Protein AF-A0A357V9U8-F1 (afdb_monomer_lite)

pLDDT: mean 81.83, std 13.44, range [28.14, 92.75]

Structure (mmCIF, N/CA/C/O backbone):
data_AF-A0A357V9U8-F1
#
_entry.id   AF-A0A357V9U8-F1
#
loop_
_atom_site.group_PDB
_atom_site.id
_atom_site.type_symbol
_atom_site.label_atom_id
_atom_site.label_alt_id
_atom_site.label_comp_id
_atom_site.label_asym_id
_atom_site.label_entity_id
_atom_site.label_seq_id
_atom_site.pdbx_PDB_ins_code
_atom_site.Cartn_x
_atom_site.Cartn_y
_atom_site.Cartn_z
_atom_site.occupancy
_atom_site.B_iso_or_equiv
_atom_site.auth_seq_id
_atom_site.auth_comp_id
_atom_site.auth_asym_id
_atom_site.auth_atom_id
_atom_site.pdbx_PDB_model_num
ATOM 1 N N . MET A 1 1 ? -1.677 21.659 -34.796 1.00 35.16 1 MET A N 1
ATOM 2 C CA . MET A 1 1 ? -0.557 22.022 -33.900 1.00 35.16 1 MET A CA 1
ATOM 3 C C . MET A 1 1 ? -0.776 21.273 -32.596 1.00 35.16 1 MET A C 1
ATOM 5 O O . MET A 1 1 ? -1.649 21.669 -31.839 1.00 35.16 1 MET A O 1
ATOM 9 N N . ASN A 1 2 ? -0.099 20.138 -32.393 1.00 28.14 2 ASN A N 1
ATOM 10 C CA . ASN A 1 2 ? -0.317 19.288 -31.217 1.00 28.14 2 ASN A CA 1
ATOM 11 C C . ASN A 1 2 ? 0.623 19.691 -30.076 1.00 28.14 2 ASN A C 1
ATOM 13 O O . ASN A 1 2 ? 1.839 19.603 -30.212 1.00 28.14 2 ASN A O 1
ATOM 17 N N . THR A 1 3 ? -0.008 20.159 -28.999 1.00 32.22 3 THR A N 1
ATOM 18 C CA . THR A 1 3 ? 0.364 20.103 -27.576 1.00 32.22 3 THR A CA 1
ATOM 19 C C . THR A 1 3 ? 1.790 19.655 -27.243 1.00 32.22 3 THR A C 1
ATOM 21 O O . THR A 1 3 ? 2.098 18.463 -27.217 1.00 32.22 3 THR A O 1
ATOM 24 N N . THR A 1 4 ? 2.618 20.644 -26.905 1.00 37.53 4 THR A N 1
ATOM 25 C CA . THR A 1 4 ? 3.875 20.528 -26.162 1.00 37.53 4 THR A CA 1
ATOM 26 C C . THR A 1 4 ? 3.684 19.662 -24.919 1.00 37.53 4 THR A C 1
ATOM 28 O O . THR A 1 4 ? 2.881 19.982 -24.046 1.00 37.53 4 THR A O 1
ATOM 31 N N . THR A 1 5 ? 4.425 18.560 -24.860 1.00 43.50 5 THR A N 1
ATOM 32 C CA . THR A 1 5 ? 4.617 17.732 -23.671 1.00 43.50 5 THR A CA 1
ATOM 33 C C . THR A 1 5 ? 5.060 18.609 -22.504 1.00 43.50 5 THR A C 1
ATOM 35 O O . THR A 1 5 ? 6.121 19.226 -22.567 1.00 43.50 5 THR A O 1
ATOM 38 N N . ASP A 1 6 ? 4.250 18.641 -21.452 1.00 44.97 6 ASP A N 1
ATOM 39 C CA . ASP A 1 6 ? 4.530 19.271 -20.163 1.00 44.97 6 ASP A CA 1
ATOM 40 C C . ASP A 1 6 ? 5.688 18.504 -19.484 1.00 44.97 6 ASP A C 1
ATOM 42 O O . ASP A 1 6 ? 5.489 17.573 -18.701 1.00 44.97 6 ASP A O 1
ATOM 46 N N . GLN A 1 7 ? 6.929 18.776 -19.904 1.00 55.69 7 GLN A N 1
ATOM 47 C CA . GLN A 1 7 ? 8.127 18.223 -19.273 1.00 55.69 7 GLN A CA 1
ATOM 48 C C . GLN A 1 7 ? 8.350 18.982 -17.971 1.00 55.69 7 GLN A C 1
ATOM 50 O O . GLN A 1 7 ? 8.861 20.099 -17.964 1.00 55.69 7 GLN A O 1
ATOM 55 N N . LYS A 1 8 ? 7.950 18.360 -16.863 1.00 59.94 8 LYS A N 1
ATOM 56 C CA . LYS A 1 8 ? 8.321 18.795 -15.519 1.00 59.94 8 LYS A CA 1
ATOM 57 C C . LYS A 1 8 ? 9.853 18.846 -15.446 1.00 59.94 8 LYS A C 1
ATOM 59 O O . LYS A 1 8 ? 10.493 17.799 -15.458 1.00 59.94 8 LYS A O 1
ATOM 64 N N . ALA A 1 9 ? 10.419 20.050 -15.450 1.00 73.56 9 ALA A N 1
ATOM 65 C CA . ALA A 1 9 ? 11.848 20.255 -15.261 1.00 73.56 9 ALA A CA 1
ATOM 66 C C . ALA A 1 9 ? 12.177 19.927 -13.802 1.00 73.56 9 ALA A C 1
ATOM 68 O O . ALA A 1 9 ? 11.616 20.553 -12.901 1.00 73.56 9 ALA A O 1
ATOM 69 N N . PHE A 1 10 ? 13.020 18.923 -13.572 1.00 77.00 10 PHE A N 1
ATOM 70 C CA . PHE A 1 10 ? 13.471 18.570 -12.232 1.00 77.00 10 PHE A CA 1
ATOM 71 C C . PHE A 1 10 ? 14.719 19.380 -11.920 1.00 77.00 10 PHE A C 1
ATOM 73 O O . PHE A 1 10 ? 15.680 19.361 -12.691 1.00 77.00 10 PHE A O 1
ATOM 80 N N . THR A 1 11 ? 14.730 20.068 -10.781 1.00 84.94 11 THR A N 1
ATOM 81 C CA . THR A 1 11 ? 15.944 20.762 -10.337 1.00 84.94 11 THR A CA 1
ATOM 82 C C . THR A 1 11 ? 17.050 19.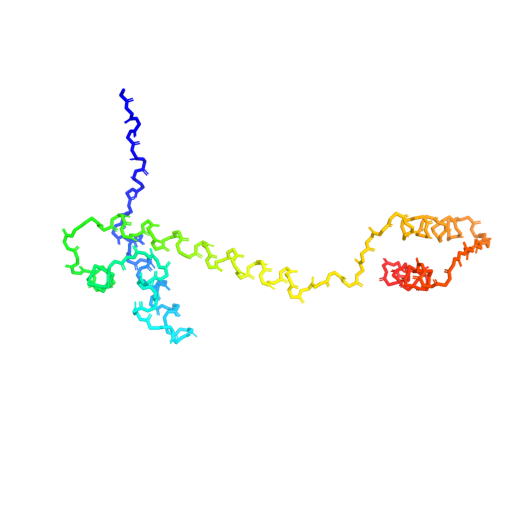753 -10.013 1.00 84.94 11 THR A C 1
ATOM 84 O O . THR A 1 11 ? 16.783 18.585 -9.715 1.00 84.94 11 THR A O 1
ATOM 87 N N . ASP A 1 12 ? 18.310 20.192 -10.034 1.00 82.44 12 ASP A N 1
ATOM 88 C CA . ASP A 1 12 ? 19.448 19.325 -9.692 1.00 82.44 12 ASP A CA 1
ATOM 89 C C . ASP A 1 12 ? 19.312 18.716 -8.284 1.00 82.44 12 ASP A C 1
ATOM 91 O O . ASP A 1 12 ? 19.685 17.561 -8.060 1.00 82.44 12 ASP A O 1
ATOM 95 N N . GLU A 1 13 ? 18.716 19.466 -7.352 1.00 85.81 13 GLU A N 1
ATOM 96 C CA . GLU A 1 13 ? 18.401 19.008 -5.997 1.00 85.81 13 GLU A CA 1
ATOM 97 C C . GLU A 1 13 ? 17.329 17.908 -6.007 1.00 85.81 13 GLU A C 1
ATOM 99 O O . GLU A 1 13 ? 17.533 16.844 -5.422 1.00 85.81 13 GLU A O 1
ATOM 104 N N . GLU A 1 14 ? 16.230 18.091 -6.746 1.00 86.12 14 GLU A N 1
ATOM 105 C CA . GLU A 1 14 ? 15.180 17.073 -6.883 1.00 86.12 14 GLU A CA 1
ATOM 106 C C . GLU A 1 14 ? 15.700 15.787 -7.539 1.00 86.12 14 GLU A C 1
ATOM 108 O O . GLU A 1 14 ? 15.305 14.679 -7.159 1.00 86.12 14 GLU A O 1
ATOM 113 N N . GLN A 1 15 ? 16.608 15.910 -8.510 1.00 86.00 15 GLN A N 1
ATOM 114 C CA . GLN A 1 15 ? 17.245 14.758 -9.141 1.00 86.00 15 GLN A CA 1
ATOM 115 C C . GLN A 1 15 ? 18.180 14.022 -8.175 1.00 86.00 15 GLN A C 1
ATOM 117 O O . GLN A 1 15 ? 18.180 12.787 -8.151 1.00 86.00 15 GLN A O 1
ATOM 122 N N . ALA A 1 16 ? 18.955 14.745 -7.361 1.00 87.81 16 ALA A N 1
ATOM 123 C CA . ALA A 1 16 ? 19.799 14.152 -6.326 1.00 87.81 16 ALA A CA 1
ATOM 124 C C . ALA A 1 16 ? 18.958 13.395 -5.283 1.00 87.81 16 ALA A C 1
ATOM 126 O O . ALA A 1 16 ? 19.251 12.237 -4.966 1.00 87.81 16 ALA A O 1
ATOM 127 N N . ASP A 1 17 ? 17.855 13.997 -4.845 1.00 90.25 17 ASP A N 1
ATOM 128 C CA . ASP A 1 17 ? 16.880 13.387 -3.944 1.00 90.25 17 ASP A CA 1
ATOM 129 C C . ASP A 1 17 ? 16.270 12.109 -4.525 1.00 90.25 17 ASP A C 1
ATOM 131 O O . ASP A 1 17 ? 16.113 11.093 -3.837 1.00 90.25 17 ASP A O 1
ATOM 135 N N . LEU A 1 18 ? 15.929 12.130 -5.815 1.00 90.62 18 LEU A N 1
ATOM 136 C CA . LEU A 1 18 ? 15.351 10.976 -6.491 1.00 90.62 18 LEU A CA 1
ATOM 137 C C . LEU A 1 18 ? 16.359 9.824 -6.596 1.00 90.62 18 LEU A C 1
ATOM 139 O O . LEU A 1 18 ? 16.002 8.670 -6.344 1.00 90.62 18 LEU A O 1
ATOM 143 N N . ARG A 1 19 ? 17.631 10.122 -6.887 1.00 91.44 19 ARG A N 1
ATOM 144 C CA . ARG A 1 19 ? 18.722 9.130 -6.873 1.00 91.44 19 ARG A CA 1
ATOM 145 C C . ARG A 1 19 ? 18.915 8.534 -5.479 1.00 91.44 19 ARG A C 1
ATOM 147 O O . ARG A 1 19 ? 19.059 7.316 -5.355 1.00 91.44 19 ARG A O 1
ATOM 154 N N . ALA A 1 20 ? 18.879 9.359 -4.432 1.00 91.31 20 ALA A N 1
ATOM 155 C CA . ALA A 1 20 ? 18.989 8.900 -3.048 1.00 91.31 20 ALA A CA 1
ATOM 156 C C . ALA A 1 20 ? 17.836 7.951 -2.673 1.00 91.31 20 ALA A C 1
ATOM 158 O O . ALA A 1 20 ? 18.080 6.854 -2.165 1.00 91.31 20 ALA A O 1
ATOM 159 N N . LYS A 1 21 ? 16.591 8.313 -3.012 1.00 90.19 21 LYS A N 1
ATOM 160 C CA . LYS A 1 21 ? 15.399 7.468 -2.803 1.00 90.19 21 LYS A CA 1
ATOM 161 C C . LYS A 1 21 ? 15.512 6.124 -3.524 1.00 90.19 21 LYS A C 1
ATOM 163 O O . LYS A 1 21 ? 15.228 5.084 -2.933 1.00 90.19 21 LYS A O 1
ATOM 168 N N . VAL A 1 22 ? 15.963 6.125 -4.779 1.00 90.81 22 VAL A N 1
ATOM 169 C CA . VAL A 1 22 ? 16.164 4.894 -5.560 1.00 90.81 22 VAL A CA 1
ATOM 170 C C . VAL A 1 22 ? 17.232 4.001 -4.927 1.00 90.81 22 VAL A C 1
ATOM 172 O O . VAL A 1 22 ? 16.999 2.805 -4.764 1.00 90.81 22 VAL A O 1
ATOM 175 N N . ASN A 1 23 ? 18.373 4.560 -4.516 1.00 90.50 23 ASN A N 1
ATOM 176 C CA . ASN A 1 23 ? 19.429 3.790 -3.850 1.00 90.50 23 ASN A CA 1
ATOM 177 C C . ASN A 1 23 ? 18.960 3.185 -2.518 1.00 90.50 23 ASN A C 1
ATOM 179 O O . ASN A 1 23 ? 19.268 2.025 -2.228 1.00 90.50 23 ASN A O 1
ATOM 183 N N . ALA A 1 24 ? 18.178 3.932 -1.735 1.00 89.38 24 ALA A N 1
ATOM 184 C CA . ALA A 1 24 ? 17.586 3.425 -0.502 1.00 89.38 24 ALA A CA 1
ATOM 185 C C . ALA A 1 24 ? 16.673 2.218 -0.768 1.00 89.38 24 ALA A C 1
ATOM 187 O O . ALA A 1 24 ? 16.770 1.219 -0.062 1.00 89.38 24 ALA A O 1
ATOM 188 N N . ILE A 1 25 ? 15.845 2.262 -1.818 1.00 87.88 25 ILE A N 1
ATOM 189 C CA . ILE A 1 25 ? 14.955 1.150 -2.194 1.00 87.88 25 ILE A CA 1
ATOM 190 C C . ILE A 1 25 ? 15.745 -0.068 -2.686 1.00 87.88 25 ILE A C 1
ATOM 192 O O . ILE A 1 25 ? 15.456 -1.188 -2.268 1.00 87.88 25 ILE A O 1
ATOM 196 N N . LEU A 1 26 ? 16.756 0.138 -3.537 1.00 88.38 26 LEU A N 1
ATOM 197 C CA . LEU A 1 26 ? 17.627 -0.945 -4.012 1.00 88.38 26 LEU A CA 1
ATOM 198 C C . LEU A 1 26 ? 18.293 -1.675 -2.835 1.00 88.38 26 LEU A C 1
ATOM 200 O O . LEU A 1 26 ? 18.364 -2.900 -2.831 1.00 88.38 26 LEU A O 1
ATOM 204 N N . THR A 1 27 ? 18.723 -0.922 -1.820 1.00 87.88 27 THR A N 1
ATOM 205 C CA . THR A 1 27 ? 19.366 -1.471 -0.619 1.00 87.88 27 THR A CA 1
ATOM 206 C C . THR A 1 27 ? 18.358 -2.154 0.305 1.00 87.88 27 THR A C 1
ATOM 208 O O . THR A 1 27 ? 18.603 -3.265 0.765 1.00 87.88 27 THR A O 1
ATOM 211 N N . ALA A 1 28 ? 17.215 -1.514 0.564 1.00 84.81 28 ALA A N 1
ATOM 212 C CA . ALA A 1 28 ? 16.205 -2.009 1.495 1.00 84.81 28 ALA A CA 1
ATOM 213 C C . ALA A 1 28 ? 15.515 -3.289 1.005 1.00 84.81 28 ALA A C 1
ATOM 215 O O . ALA A 1 28 ? 15.159 -4.142 1.813 1.00 84.81 28 ALA A O 1
ATOM 216 N N . GLU A 1 29 ? 15.315 -3.422 -0.307 1.00 82.38 29 GLU A N 1
ATOM 217 C CA . GLU A 1 29 ? 14.574 -4.540 -0.899 1.00 82.38 29 GLU A CA 1
ATOM 218 C C . GLU A 1 29 ? 15.479 -5.547 -1.630 1.00 82.38 29 GLU A C 1
ATOM 220 O O . GLU A 1 29 ? 14.979 -6.509 -2.208 1.00 82.38 29 GLU A O 1
ATOM 225 N N . GLY A 1 30 ? 16.804 -5.341 -1.625 1.00 82.81 30 GLY A N 1
ATOM 226 C CA . GLY A 1 30 ? 17.768 -6.218 -2.303 1.00 82.81 30 GLY A CA 1
ATOM 227 C C . GLY A 1 30 ? 17.574 -6.299 -3.823 1.00 82.81 30 GLY A C 1
ATOM 228 O O . GLY A 1 30 ? 18.023 -7.249 -4.462 1.00 82.81 30 GLY A O 1
ATOM 229 N N . MET A 1 31 ? 16.872 -5.326 -4.407 1.00 85.38 31 MET A N 1
ATOM 230 C CA . MET A 1 31 ? 16.524 -5.303 -5.823 1.00 85.38 31 MET A CA 1
ATOM 231 C C . MET A 1 31 ? 17.756 -4.968 -6.663 1.00 85.38 31 MET A C 1
ATOM 233 O O . MET A 1 31 ? 18.529 -4.068 -6.330 1.00 85.38 31 MET A O 1
ATOM 237 N N . THR A 1 32 ? 17.939 -5.663 -7.787 1.00 88.88 32 THR A N 1
ATOM 238 C CA . THR A 1 32 ? 19.064 -5.363 -8.673 1.00 88.88 32 THR A CA 1
ATOM 239 C C . THR A 1 32 ? 18.773 -4.136 -9.537 1.00 88.88 32 THR A C 1
ATOM 241 O O . THR A 1 32 ? 17.635 -3.859 -9.925 1.00 88.88 32 THR A O 1
ATOM 244 N N . ARG A 1 33 ? 19.828 -3.400 -9.905 1.00 87.75 33 ARG A N 1
ATOM 245 C CA . ARG A 1 33 ? 19.731 -2.262 -10.840 1.00 87.75 33 ARG A CA 1
ATOM 246 C C . ARG A 1 33 ? 19.147 -2.680 -12.194 1.00 87.75 33 ARG A C 1
ATOM 248 O O . ARG A 1 33 ? 18.485 -1.882 -12.851 1.00 87.75 33 ARG A O 1
ATOM 255 N N . THR A 1 34 ? 19.389 -3.926 -12.599 1.00 87.50 34 THR A N 1
ATOM 256 C CA . THR A 1 34 ? 18.873 -4.513 -13.839 1.00 87.50 34 THR A CA 1
ATOM 257 C C . THR A 1 34 ? 17.362 -4.690 -13.785 1.00 87.50 34 THR A C 1
ATOM 259 O O . THR A 1 34 ? 16.678 -4.376 -14.758 1.00 87.50 34 THR A O 1
ATOM 262 N N . ASP A 1 35 ? 16.838 -5.154 -12.653 1.00 85.69 35 ASP A N 1
ATOM 263 C CA . ASP A 1 35 ? 15.401 -5.360 -12.475 1.00 85.69 35 ASP A CA 1
ATOM 264 C C . ASP A 1 35 ? 14.661 -4.025 -12.431 1.00 85.69 35 ASP A C 1
ATOM 266 O O . ASP A 1 35 ? 13.667 -3.851 -13.132 1.00 85.69 35 ASP A O 1
ATOM 270 N N . LEU A 1 36 ? 15.206 -3.032 -11.722 1.00 89.25 36 LEU A N 1
ATOM 271 C CA . LEU A 1 36 ? 14.626 -1.690 -11.689 1.00 89.25 36 LEU A CA 1
ATOM 272 C C . LEU A 1 36 ? 14.611 -1.036 -13.080 1.00 89.25 36 LEU A C 1
ATOM 274 O O . LEU A 1 36 ? 13.598 -0.464 -13.483 1.00 89.25 36 LEU A O 1
ATOM 278 N N . ALA A 1 37 ? 15.697 -1.147 -13.851 1.00 89.12 37 ALA A N 1
ATOM 279 C CA . ALA A 1 37 ? 15.747 -0.626 -15.219 1.00 89.12 37 ALA A CA 1
ATOM 280 C C . ALA A 1 37 ? 14.653 -1.248 -16.112 1.00 89.12 37 ALA A C 1
ATOM 282 O O . ALA A 1 37 ? 13.971 -0.537 -16.853 1.00 89.12 37 ALA A O 1
ATOM 283 N N . LYS A 1 38 ? 14.425 -2.563 -15.984 1.00 87.56 38 LYS A N 1
ATOM 284 C CA . LYS A 1 38 ? 13.339 -3.264 -16.685 1.00 87.56 38 LYS A CA 1
ATOM 285 C C . LYS A 1 38 ? 11.961 -2.781 -16.234 1.00 87.56 38 LYS A C 1
ATOM 287 O O . LYS A 1 38 ? 11.130 -2.476 -17.084 1.00 87.56 38 LYS A O 1
ATOM 292 N N . GLU A 1 39 ? 11.721 -2.679 -14.928 1.00 86.00 39 GLU A N 1
ATOM 293 C CA . GLU A 1 39 ? 10.424 -2.251 -14.386 1.00 86.00 39 GLU A CA 1
ATOM 294 C C . GLU A 1 39 ? 10.082 -0.791 -14.710 1.00 86.00 39 GLU A C 1
ATOM 296 O O . GLU A 1 39 ? 8.917 -0.462 -14.920 1.00 86.00 39 GLU A O 1
ATOM 301 N N . SER A 1 40 ? 11.085 0.085 -14.756 1.00 85.69 40 SER A N 1
ATOM 302 C CA . SER A 1 40 ? 10.920 1.505 -15.091 1.00 85.69 40 SER A CA 1
ATOM 303 C C . SER A 1 40 ? 10.888 1.782 -16.601 1.00 85.69 40 SER A C 1
ATOM 305 O O . SER A 1 40 ? 10.606 2.907 -17.016 1.00 85.69 40 SER A O 1
ATOM 307 N N . GLY A 1 41 ? 11.170 0.782 -17.448 1.00 86.00 41 GLY A N 1
ATOM 308 C CA . GLY A 1 41 ? 11.212 0.953 -18.904 1.00 86.00 41 GLY A CA 1
ATOM 309 C C . GLY A 1 41 ? 12.345 1.878 -19.369 1.00 86.00 41 GLY A C 1
ATOM 310 O O . GLY A 1 41 ? 12.189 2.640 -20.335 1.00 86.00 41 GLY A O 1
ATOM 311 N N . ILE A 1 42 ? 13.472 1.860 -18.651 1.00 90.19 42 ILE A N 1
ATOM 312 C CA . ILE A 1 42 ? 14.670 2.658 -18.927 1.00 90.19 42 ILE A CA 1
ATOM 313 C C . ILE A 1 42 ? 15.783 1.703 -19.358 1.00 90.19 42 ILE A C 1
ATOM 315 O O . ILE A 1 42 ? 16.000 0.662 -18.743 1.00 90.19 42 ILE A O 1
ATOM 319 N N . ALA A 1 43 ? 16.511 2.045 -20.422 1.00 90.88 43 ALA A N 1
ATOM 320 C CA . ALA A 1 43 ? 17.658 1.247 -20.836 1.00 90.88 43 ALA A CA 1
ATOM 321 C C . ALA A 1 43 ? 18.700 1.193 -19.706 1.00 90.88 43 ALA A C 1
ATOM 323 O O . ALA A 1 43 ? 19.005 2.214 -19.089 1.00 90.88 43 ALA A O 1
ATOM 324 N N . TYR A 1 44 ? 19.271 0.014 -19.451 1.00 88.25 44 TYR A N 1
ATOM 325 C CA . TYR A 1 44 ? 20.149 -0.208 -18.297 1.00 88.25 44 TYR A CA 1
ATOM 326 C C . TYR A 1 44 ? 21.317 0.788 -18.224 1.00 88.25 44 TYR A C 1
ATOM 328 O O . TYR A 1 44 ? 21.533 1.387 -17.177 1.00 88.25 44 TYR A O 1
ATOM 336 N N . GLY A 1 45 ? 22.013 1.033 -19.341 1.00 86.88 45 GLY A N 1
ATOM 337 C CA . GLY A 1 45 ? 23.123 1.996 -19.387 1.00 86.88 45 GLY A CA 1
ATOM 338 C C . GLY A 1 45 ? 22.695 3.445 -19.122 1.00 86.88 45 GLY A C 1
ATOM 339 O O . GLY A 1 45 ? 23.427 4.208 -18.499 1.00 86.88 45 GLY A O 1
ATOM 340 N N . THR A 1 46 ? 21.481 3.815 -19.536 1.00 88.25 46 THR A N 1
ATOM 341 C CA . THR A 1 46 ? 20.891 5.127 -19.240 1.00 88.25 46 THR A CA 1
ATOM 342 C C . THR A 1 46 ? 20.555 5.251 -17.758 1.00 88.25 46 THR A C 1
ATOM 344 O O . THR A 1 46 ? 20.878 6.259 -17.136 1.00 88.25 46 THR A O 1
ATOM 347 N N . PHE A 1 47 ? 19.951 4.213 -17.175 1.00 90.00 47 PHE A N 1
ATOM 348 C CA . PHE A 1 47 ? 19.596 4.189 -15.761 1.00 90.00 47 PHE A CA 1
ATOM 349 C C . PHE A 1 47 ? 20.833 4.245 -14.856 1.00 90.00 47 PHE A C 1
ATOM 351 O O . PHE A 1 47 ? 20.860 5.027 -13.910 1.00 90.00 47 PHE A O 1
ATOM 358 N N . THR A 1 48 ? 21.878 3.464 -15.146 1.00 89.44 48 THR A N 1
ATOM 359 C CA . THR A 1 48 ? 23.103 3.456 -14.331 1.00 89.44 48 THR A CA 1
ATOM 360 C C . THR A 1 48 ? 23.897 4.753 -14.455 1.00 89.44 48 THR A C 1
ATOM 362 O O . THR A 1 48 ? 24.385 5.249 -13.440 1.00 89.44 48 THR A O 1
ATOM 365 N N . GLY A 1 49 ? 23.984 5.333 -15.657 1.00 88.50 49 GLY A N 1
ATOM 366 C CA . GLY A 1 49 ? 24.593 6.649 -15.861 1.00 88.50 49 GLY A CA 1
ATOM 367 C C . GLY A 1 49 ? 23.834 7.755 -15.127 1.00 88.50 49 GLY A C 1
ATOM 368 O O . GLY A 1 49 ? 24.446 8.612 -14.493 1.00 88.50 49 GLY A O 1
ATOM 369 N N . TRP A 1 50 ? 22.498 7.717 -15.155 1.00 91.50 50 TRP A N 1
ATOM 370 C CA . TRP A 1 50 ? 21.669 8.684 -14.434 1.00 91.50 50 TRP A CA 1
ATOM 371 C C . TRP A 1 50 ? 21.806 8.518 -12.922 1.00 91.50 50 TRP A C 1
ATOM 373 O O . TRP A 1 50 ? 21.980 9.505 -12.215 1.00 91.50 50 TRP A O 1
ATOM 383 N N . LEU A 1 51 ? 21.805 7.280 -12.420 1.00 88.88 51 LEU A N 1
ATOM 384 C CA . LEU A 1 51 ? 21.975 6.985 -10.997 1.00 88.88 51 LEU A CA 1
ATOM 385 C C . LEU A 1 51 ? 23.338 7.458 -10.468 1.00 88.88 51 LEU A C 1
ATOM 387 O O . LEU A 1 51 ? 23.427 7.917 -9.332 1.00 88.88 51 LEU A O 1
ATOM 391 N N . GLY A 1 52 ? 24.383 7.360 -11.296 1.00 86.12 52 GLY A N 1
ATOM 392 C CA . GLY A 1 52 ? 25.734 7.839 -10.994 1.00 86.12 52 GLY A CA 1
ATOM 393 C C . GLY A 1 52 ? 25.974 9.326 -11.274 1.00 86.12 52 GLY A C 1
ATOM 394 O O . GLY A 1 52 ? 27.072 9.806 -11.015 1.00 86.12 52 GLY A O 1
ATOM 395 N N . GLY A 1 53 ? 24.991 10.055 -11.813 1.00 85.94 53 GLY A N 1
ATOM 396 C CA . GLY A 1 53 ? 25.123 11.478 -12.146 1.00 85.94 53 GLY A CA 1
ATOM 397 C C . GLY A 1 53 ? 26.023 11.793 -13.346 1.00 85.94 53 GLY A C 1
ATOM 398 O O . GLY A 1 53 ? 26.353 12.952 -13.563 1.00 85.94 53 GLY A O 1
ATOM 399 N N . THR A 1 54 ? 26.409 10.792 -14.138 1.00 86.12 54 THR A N 1
ATOM 400 C CA . THR A 1 54 ? 27.299 10.942 -15.305 1.00 86.12 54 THR A CA 1
ATOM 401 C C . THR A 1 54 ? 26.548 10.969 -16.638 1.00 86.12 54 THR A C 1
ATOM 403 O O . THR A 1 54 ? 27.160 11.037 -17.704 1.00 86.12 54 THR A O 1
ATOM 406 N N . TYR A 1 55 ? 25.215 10.902 -16.610 1.00 86.56 55 TYR A N 1
ATOM 407 C CA . TYR A 1 55 ? 24.395 10.899 -17.816 1.00 86.56 55 TYR A CA 1
ATOM 408 C C . TYR A 1 55 ? 24.240 12.307 -18.405 1.00 86.56 55 TYR A C 1
ATOM 410 O O . TYR A 1 55 ? 23.559 13.164 -17.848 1.00 86.56 55 TYR A O 1
ATOM 418 N N . ALA A 1 56 ? 24.839 12.516 -19.578 1.00 82.00 56 ALA A N 1
ATOM 419 C CA . ALA A 1 56 ? 24.786 13.775 -20.326 1.00 82.00 56 ALA A CA 1
ATOM 420 C C . ALA A 1 56 ? 23.531 13.927 -21.215 1.00 82.00 56 ALA A C 1
ATOM 422 O O . ALA A 1 56 ? 23.445 14.858 -22.011 1.00 82.00 56 ALA A O 1
ATOM 423 N N . GLY A 1 57 ? 22.588 12.981 -21.143 1.00 86.31 57 GLY A N 1
ATOM 424 C CA . GLY A 1 57 ? 21.345 13.027 -21.912 1.00 86.31 57 GLY A CA 1
ATOM 425 C C . GLY A 1 57 ? 20.219 13.764 -21.184 1.00 86.31 57 GLY A C 1
ATOM 426 O O . GLY A 1 57 ? 20.445 14.578 -20.293 1.00 86.31 57 GLY A O 1
ATOM 427 N N . ASN A 1 58 ? 18.973 13.456 -21.551 1.00 85.94 58 ASN A N 1
ATOM 428 C CA . ASN A 1 58 ? 17.800 14.073 -20.935 1.00 85.94 58 ASN A CA 1
ATOM 429 C C . ASN A 1 58 ? 17.523 13.450 -19.551 1.00 85.94 58 ASN A C 1
ATOM 431 O O . ASN A 1 58 ? 16.871 12.409 -19.446 1.00 85.94 58 ASN A O 1
ATOM 435 N N . ASN A 1 59 ? 18.051 14.082 -18.500 1.00 87.62 59 ASN A N 1
ATOM 436 C CA . ASN A 1 59 ? 17.880 13.634 -17.119 1.00 87.62 59 ASN A CA 1
ATOM 437 C C . ASN A 1 59 ? 16.432 13.773 -16.616 1.00 87.62 59 ASN A C 1
ATOM 439 O O . ASN A 1 59 ? 15.989 12.918 -15.848 1.00 87.62 59 ASN A O 1
ATOM 443 N N . ASP A 1 60 ? 15.677 14.767 -17.094 1.00 85.94 60 ASP A N 1
ATOM 444 C CA . ASP A 1 60 ? 14.275 14.986 -16.710 1.00 85.94 60 ASP A CA 1
ATOM 445 C C . ASP A 1 60 ? 13.368 13.848 -17.182 1.00 85.94 60 ASP A C 1
ATOM 447 O O . ASP A 1 60 ? 12.505 13.367 -16.448 1.00 85.94 60 ASP A O 1
ATOM 451 N N . MET A 1 61 ? 13.602 13.347 -18.396 1.00 87.38 61 MET A N 1
ATOM 452 C CA . MET A 1 61 ? 12.875 12.201 -18.941 1.00 87.38 61 MET A CA 1
ATOM 453 C C . MET A 1 61 ? 13.116 10.940 -18.102 1.00 87.38 61 MET A C 1
ATOM 455 O O . MET A 1 61 ? 12.187 10.168 -17.846 1.00 87.38 61 MET A O 1
ATOM 459 N N . VAL A 1 62 ? 14.359 10.726 -17.664 1.00 87.56 62 VAL A N 1
ATOM 460 C CA . VAL A 1 62 ? 14.723 9.588 -16.811 1.00 87.56 62 VAL A CA 1
ATOM 461 C C . VAL A 1 62 ? 14.088 9.746 -15.428 1.00 87.56 62 VAL A C 1
ATOM 463 O O . VA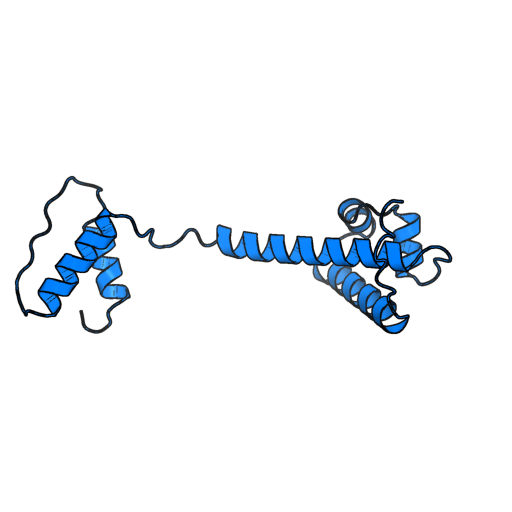L A 1 62 ? 13.447 8.811 -14.949 1.00 87.56 62 VAL A O 1
ATOM 466 N N . ALA A 1 63 ? 14.178 10.935 -14.828 1.00 88.44 63 ALA A N 1
ATOM 467 C CA . ALA A 1 63 ? 13.552 11.246 -13.547 1.00 88.44 63 ALA A CA 1
ATOM 468 C C . ALA A 1 63 ? 12.027 11.047 -13.592 1.00 88.44 63 ALA A C 1
ATOM 470 O O . ALA A 1 63 ? 11.469 10.383 -12.719 1.00 88.44 63 ALA A O 1
ATOM 471 N N . GLY A 1 64 ? 11.357 11.507 -14.651 1.00 87.56 64 GLY A N 1
ATOM 472 C CA . GLY A 1 64 ? 9.920 11.312 -14.848 1.00 87.56 64 GLY A CA 1
ATOM 473 C C . GLY A 1 64 ? 9.515 9.835 -14.866 1.00 87.56 64 GLY A C 1
ATOM 474 O O . GLY A 1 64 ? 8.587 9.439 -14.160 1.00 87.56 64 GLY A O 1
ATOM 475 N N . LYS A 1 65 ? 10.256 8.988 -15.594 1.00 88.06 65 LYS A N 1
ATOM 476 C CA . LYS A 1 65 ? 10.015 7.532 -15.608 1.00 88.06 65 LYS A CA 1
ATOM 477 C C . LYS A 1 65 ? 10.229 6.887 -14.237 1.00 88.06 65 LYS A C 1
ATOM 479 O O . LYS A 1 65 ? 9.462 6.008 -13.847 1.00 88.06 65 LYS A O 1
ATOM 484 N N . ILE A 1 66 ? 11.234 7.336 -13.488 1.00 90.38 66 ILE A N 1
ATOM 485 C CA . ILE A 1 66 ? 11.487 6.855 -12.125 1.00 90.38 66 ILE A CA 1
ATOM 486 C C . ILE A 1 66 ? 10.364 7.270 -11.168 1.00 90.38 66 ILE A C 1
ATOM 488 O O . ILE A 1 66 ? 9.920 6.445 -10.371 1.00 90.38 66 ILE A O 1
ATOM 492 N N . VAL A 1 67 ? 9.852 8.499 -11.263 1.00 89.56 67 VAL A N 1
ATOM 493 C CA . VAL A 1 67 ? 8.701 8.944 -10.459 1.00 89.56 67 VAL A CA 1
ATOM 494 C C . VAL A 1 67 ? 7.464 8.101 -10.765 1.00 89.56 67 VAL A C 1
ATOM 496 O O . VAL A 1 67 ? 6.814 7.622 -9.839 1.00 89.56 67 VAL A O 1
ATOM 499 N N . MET A 1 68 ? 7.169 7.850 -12.044 1.00 86.88 68 MET A N 1
ATOM 500 C CA . MET A 1 68 ? 6.057 6.972 -12.433 1.00 86.88 68 MET A CA 1
ATOM 501 C C . MET A 1 68 ? 6.212 5.560 -11.857 1.00 86.88 68 MET A C 1
ATOM 503 O O . MET A 1 68 ? 5.248 4.974 -11.365 1.00 86.88 68 MET A O 1
ATOM 507 N N . TRP A 1 69 ? 7.430 5.019 -11.882 1.00 89.56 69 TRP A N 1
ATOM 508 C CA . TRP A 1 69 ? 7.724 3.721 -11.287 1.00 89.56 69 TRP A CA 1
ATOM 509 C C . TRP A 1 69 ? 7.516 3.715 -9.761 1.00 89.56 69 TRP A C 1
ATOM 511 O O . TRP A 1 69 ? 6.899 2.787 -9.231 1.00 89.56 69 TRP A O 1
ATOM 521 N N . LEU A 1 70 ? 7.951 4.764 -9.052 1.00 88.50 70 LEU A N 1
ATOM 522 C CA . LEU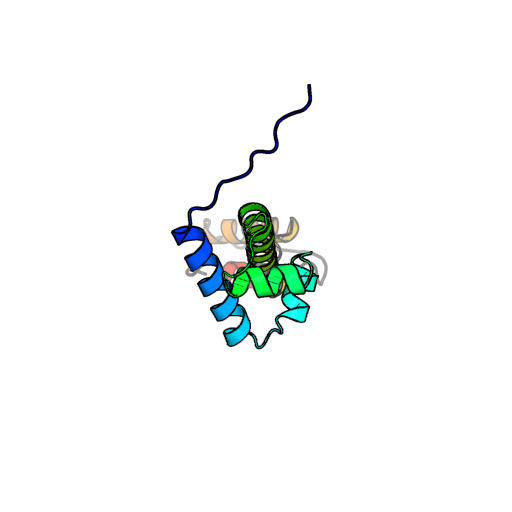 A 1 70 ? 7.733 4.911 -7.607 1.00 88.50 70 LEU A CA 1
ATOM 523 C C . LEU A 1 70 ? 6.243 4.977 -7.247 1.00 88.50 70 LEU A C 1
ATOM 525 O O . LEU A 1 70 ? 5.812 4.294 -6.313 1.00 88.50 70 LEU A O 1
ATOM 529 N N . GLU A 1 71 ? 5.450 5.748 -7.993 1.00 86.06 71 GLU A N 1
ATOM 530 C CA . GLU A 1 71 ? 4.000 5.828 -7.780 1.00 86.06 71 GLU A CA 1
ATOM 531 C C . GLU A 1 71 ? 3.318 4.487 -8.076 1.00 86.06 71 GLU A C 1
ATOM 533 O O . GLU A 1 71 ? 2.560 3.996 -7.240 1.00 86.06 71 GLU A O 1
ATOM 538 N N . SER A 1 72 ? 3.682 3.801 -9.167 1.00 84.44 72 SER A N 1
ATOM 539 C CA . SER A 1 72 ? 3.171 2.452 -9.455 1.00 84.44 72 SER A CA 1
ATOM 540 C C . SER A 1 72 ? 3.462 1.467 -8.315 1.00 84.44 72 SER A C 1
ATOM 542 O O . SER A 1 72 ? 2.618 0.646 -7.945 1.00 84.44 72 SER A O 1
ATOM 544 N N . ARG A 1 73 ? 4.646 1.557 -7.696 1.00 83.06 73 ARG A N 1
ATOM 545 C CA . ARG A 1 73 ? 5.015 0.720 -6.545 1.00 83.06 73 ARG A CA 1
ATOM 546 C C . ARG A 1 73 ? 4.172 1.051 -5.312 1.00 83.06 73 ARG A C 1
ATOM 548 O O . ARG A 1 73 ? 3.729 0.143 -4.604 1.00 83.06 73 ARG A O 1
ATOM 555 N N . LYS A 1 74 ? 3.926 2.337 -5.054 1.00 81.81 74 LYS A N 1
ATOM 556 C CA . LYS A 1 74 ? 3.080 2.812 -3.951 1.00 81.81 74 LYS A CA 1
ATOM 557 C C . LYS A 1 74 ? 1.635 2.352 -4.127 1.00 81.81 74 LYS A C 1
ATOM 559 O O . LYS A 1 74 ? 1.058 1.827 -3.176 1.00 81.81 74 LYS A O 1
ATOM 564 N N . GLU A 1 75 ? 1.090 2.453 -5.335 1.00 77.50 75 GLU A N 1
ATOM 565 C CA . GLU A 1 75 ? -0.234 1.937 -5.683 1.00 77.50 75 GLU A CA 1
ATOM 566 C C . GLU A 1 75 ? -0.315 0.422 -5.504 1.00 77.50 75 GLU A C 1
ATOM 568 O O . GLU A 1 75 ? -1.217 -0.059 -4.822 1.00 77.50 75 GLU A O 1
ATOM 573 N N . LYS A 1 76 ? 0.659 -0.343 -6.017 1.00 76.19 76 LYS A N 1
ATOM 574 C CA . LYS A 1 76 ? 0.723 -1.801 -5.818 1.00 76.19 76 LYS A CA 1
ATOM 575 C C . LYS A 1 76 ? 0.790 -2.174 -4.341 1.00 76.19 76 LYS A C 1
ATOM 577 O O . LYS A 1 76 ? 0.114 -3.107 -3.921 1.00 76.19 76 LYS A O 1
ATOM 582 N N . ARG A 1 77 ? 1.560 -1.443 -3.530 1.00 71.94 77 ARG A N 1
ATOM 583 C CA . ARG A 1 77 ? 1.644 -1.673 -2.080 1.00 71.94 77 ARG A CA 1
ATOM 584 C C . ARG A 1 77 ? 0.324 -1.345 -1.382 1.00 71.94 77 ARG A C 1
ATOM 586 O O . ARG A 1 77 ? -0.120 -2.123 -0.543 1.00 71.94 77 ARG A O 1
ATOM 593 N N . GLN A 1 78 ? -0.332 -0.245 -1.741 1.00 66.38 78 GLN A N 1
ATOM 594 C CA . GLN A 1 78 ? -1.651 0.107 -1.207 1.00 66.38 78 GLN A CA 1
ATOM 595 C C . GLN A 1 78 ? -2.730 -0.897 -1.633 1.00 66.38 78 GLN A C 1
ATOM 597 O O . GLN A 1 78 ? -3.541 -1.314 -0.807 1.00 66.38 78 GLN A O 1
ATOM 602 N N . ALA A 1 79 ? -2.711 -1.339 -2.888 1.00 61.88 79 ALA A N 1
ATOM 603 C CA . ALA A 1 79 ? -3.590 -2.379 -3.402 1.00 61.88 79 ALA A CA 1
ATOM 604 C C . ALA A 1 79 ? -3.332 -3.716 -2.697 1.00 61.88 79 ALA A C 1
ATOM 606 O O . ALA A 1 79 ? -4.276 -4.355 -2.253 1.00 61.88 79 ALA A O 1
ATOM 607 N N . ALA A 1 80 ? -2.073 -4.105 -2.486 1.00 60.00 80 ALA A N 1
ATOM 608 C CA . ALA A 1 80 ? -1.722 -5.313 -1.744 1.00 60.00 80 ALA A CA 1
ATOM 609 C C . ALA A 1 80 ? -2.187 -5.254 -0.280 1.00 60.00 80 ALA A C 1
ATOM 611 O O . ALA A 1 80 ? -2.643 -6.263 0.252 1.00 60.00 80 ALA A O 1
ATOM 612 N N . VAL A 1 81 ? -2.131 -4.086 0.370 1.00 58.56 81 VAL A N 1
ATOM 613 C CA . VAL A 1 81 ? -2.693 -3.888 1.718 1.00 58.56 81 VAL A CA 1
ATOM 614 C C . VAL A 1 81 ? -4.220 -4.018 1.710 1.00 58.56 81 VAL A C 1
ATOM 616 O O . VAL A 1 81 ? -4.777 -4.654 2.604 1.00 58.56 81 VAL A O 1
ATOM 619 N N . ARG A 1 82 ? -4.899 -3.473 0.693 1.00 53.97 82 ARG A N 1
ATOM 620 C CA . ARG A 1 82 ? -6.360 -3.586 0.532 1.00 53.97 82 ARG A CA 1
ATOM 621 C C . ARG A 1 82 ? -6.811 -5.012 0.202 1.00 53.97 82 ARG A C 1
ATOM 623 O O . ARG A 1 82 ? -7.823 -5.447 0.725 1.00 53.97 82 ARG A O 1
ATOM 630 N N . VAL A 1 83 ? -6.059 -5.748 -0.616 1.00 54.12 83 VAL A N 1
ATOM 631 C CA . VAL A 1 83 ? -6.380 -7.128 -1.027 1.00 54.12 83 VAL A CA 1
ATOM 632 C C . VAL A 1 83 ? -6.044 -8.141 0.070 1.00 54.12 83 VAL A C 1
ATOM 634 O O . VAL A 1 83 ? -6.780 -9.105 0.255 1.00 54.12 83 VAL A O 1
ATOM 637 N N . ARG A 1 84 ? -4.968 -7.928 0.843 1.00 50.88 84 ARG A N 1
ATOM 638 C CA . ARG A 1 84 ? -4.594 -8.826 1.952 1.00 50.88 84 ARG A CA 1
ATOM 639 C C . ARG A 1 84 ? -5.588 -8.762 3.120 1.00 50.88 84 ARG A C 1
ATOM 641 O O . ARG A 1 84 ? -5.651 -9.699 3.908 1.00 50.88 84 ARG A O 1
ATOM 648 N N . ARG A 1 85 ? -6.385 -7.695 3.211 1.00 53.41 85 ARG A N 1
ATOM 649 C CA . ARG A 1 85 ? -7.570 -7.618 4.069 1.00 53.41 85 ARG A CA 1
ATOM 650 C C . ARG A 1 85 ? -8.813 -7.832 3.215 1.00 53.41 85 ARG A C 1
ATOM 652 O O . ARG A 1 85 ? -9.515 -6.875 2.898 1.00 53.41 85 ARG A O 1
ATOM 659 N N . ALA A 1 86 ? -9.096 -9.083 2.845 1.00 53.69 86 ALA A N 1
ATOM 660 C CA . ALA A 1 86 ? -10.476 -9.422 2.515 1.00 53.69 86 ALA A CA 1
ATOM 661 C C . ALA A 1 86 ? -11.352 -8.876 3.659 1.00 53.69 86 ALA A C 1
ATOM 663 O O . ALA A 1 86 ? -10.976 -9.056 4.820 1.00 53.69 86 ALA A O 1
ATOM 664 N N . PRO A 1 87 ? -12.422 -8.120 3.371 1.00 64.06 87 PRO A N 1
ATOM 665 C CA . PRO A 1 87 ? -13.198 -7.498 4.430 1.00 64.06 87 PRO A CA 1
ATOM 666 C C . PRO A 1 87 ? -13.722 -8.588 5.370 1.00 64.06 87 PRO A C 1
ATOM 668 O O . PRO A 1 87 ? -14.387 -9.517 4.915 1.00 64.06 87 PRO A O 1
ATOM 671 N N . ASP A 1 88 ? -13.429 -8.464 6.671 1.00 71.44 88 ASP A N 1
ATOM 672 C CA . ASP A 1 88 ? -13.865 -9.422 7.705 1.00 71.44 88 ASP A CA 1
ATOM 673 C C . ASP A 1 88 ? -15.391 -9.611 7.701 1.00 71.44 88 ASP A C 1
ATOM 675 O O . ASP A 1 88 ? -15.921 -10.641 8.118 1.00 71.44 88 ASP A O 1
ATOM 679 N N . PHE A 1 89 ? -16.106 -8.600 7.205 1.00 78.19 89 PHE A N 1
ATOM 680 C CA . PHE A 1 89 ? -17.539 -8.612 6.999 1.00 78.19 89 PHE A CA 1
ATOM 681 C C . PHE A 1 89 ? -17.900 -7.892 5.700 1.00 78.19 89 PHE A C 1
ATOM 683 O O . PHE A 1 89 ? -17.463 -6.764 5.466 1.00 78.19 89 PHE A O 1
ATOM 690 N N . VAL A 1 90 ? -18.739 -8.522 4.879 1.00 82.94 90 VAL A N 1
ATOM 691 C CA . VAL A 1 90 ? -19.322 -7.898 3.689 1.00 82.94 90 VAL A CA 1
ATOM 692 C C . VAL A 1 90 ? -20.746 -7.472 4.019 1.00 82.94 90 VAL A C 1
ATOM 694 O O . VAL A 1 90 ? -21.601 -8.314 4.300 1.00 82.94 90 VAL A O 1
ATOM 697 N N . GLU A 1 91 ? -21.003 -6.168 3.952 1.00 82.94 91 GLU A N 1
ATOM 698 C CA . GLU A 1 91 ? -22.346 -5.612 4.111 1.00 82.94 91 GLU A CA 1
ATOM 699 C C . GLU A 1 91 ? -23.197 -5.993 2.891 1.00 82.94 91 GLU A C 1
ATOM 701 O O . GLU A 1 91 ? -23.123 -5.390 1.820 1.00 82.94 91 GLU A O 1
ATOM 706 N N . THR A 1 92 ? -23.979 -7.058 3.034 1.00 87.31 92 THR A N 1
ATOM 707 C CA . THR A 1 92 ? -24.987 -7.462 2.048 1.00 87.31 92 THR A CA 1
ATOM 708 C C . THR A 1 92 ? -26.327 -6.805 2.378 1.00 87.31 92 THR A C 1
ATOM 710 O O . THR A 1 92 ? -26.567 -6.415 3.517 1.00 87.31 92 THR A O 1
ATOM 713 N N . LYS A 1 93 ? -27.258 -6.735 1.417 1.00 85.69 93 LYS A N 1
ATOM 714 C CA . LYS A 1 93 ? -28.617 -6.212 1.681 1.00 85.69 93 LYS A CA 1
ATOM 715 C C . LYS A 1 93 ? -29.296 -6.925 2.859 1.00 85.69 93 LYS A C 1
ATOM 717 O O . LYS A 1 93 ? -29.928 -6.292 3.694 1.00 85.69 93 LYS A O 1
ATOM 722 N N . THR A 1 94 ? -29.108 -8.240 2.953 1.00 87.19 94 THR A N 1
ATOM 723 C CA . THR A 1 94 ? -29.643 -9.055 4.046 1.00 87.19 94 THR A CA 1
ATOM 724 C C . THR A 1 94 ? -28.986 -8.725 5.390 1.00 87.19 94 THR A C 1
ATOM 726 O O . THR A 1 94 ? -29.679 -8.640 6.400 1.00 87.19 94 THR A O 1
ATOM 729 N N . ALA A 1 95 ? -27.666 -8.505 5.411 1.00 87.12 95 ALA A N 1
ATOM 730 C CA . ALA A 1 95 ? -26.951 -8.065 6.610 1.00 87.12 95 ALA A CA 1
ATOM 731 C C . ALA A 1 95 ? -27.451 -6.704 7.121 1.00 87.12 95 ALA A C 1
ATOM 733 O O . ALA A 1 95 ? -27.650 -6.549 8.328 1.00 87.12 95 ALA A O 1
ATOM 734 N N . GLY A 1 96 ? -27.735 -5.773 6.206 1.00 88.38 96 GLY A N 1
ATOM 735 C CA . GLY A 1 96 ? -28.323 -4.475 6.536 1.00 88.38 96 GLY A CA 1
ATOM 736 C C . GLY A 1 96 ? -29.683 -4.621 7.220 1.00 88.38 96 GLY A C 1
ATOM 737 O O . GLY A 1 96 ? -29.877 -4.099 8.315 1.00 88.38 96 GLY A O 1
ATOM 738 N N . HIS A 1 97 ? -30.588 -5.427 6.652 1.00 89.06 97 HIS A N 1
ATOM 739 C CA . HIS A 1 97 ? -31.896 -5.688 7.269 1.00 89.06 97 HIS A CA 1
ATOM 740 C C . HIS A 1 97 ? -31.773 -6.323 8.664 1.00 89.06 97 HIS A C 1
ATOM 742 O O . HIS A 1 97 ? -32.505 -5.959 9.580 1.00 89.06 97 HIS A O 1
ATOM 748 N N . PHE A 1 98 ? -30.840 -7.260 8.865 1.00 92.75 98 PHE A N 1
ATOM 749 C CA . PHE A 1 98 ? -30.614 -7.850 10.190 1.00 92.75 98 PHE A CA 1
ATOM 750 C C . PHE A 1 98 ? -30.124 -6.810 11.200 1.00 92.75 98 PHE A C 1
ATOM 752 O O . PHE A 1 98 ? -30.598 -6.785 12.332 1.00 92.75 98 PHE A O 1
ATOM 759 N N . THR A 1 99 ? -29.221 -5.928 10.779 1.00 90.38 99 THR A N 1
ATOM 760 C CA . THR A 1 99 ? -28.708 -4.823 11.598 1.00 90.38 99 THR A CA 1
ATOM 761 C C . THR A 1 99 ? -29.820 -3.853 12.002 1.00 90.38 99 THR A C 1
ATOM 763 O O . THR A 1 99 ? -29.874 -3.433 13.157 1.00 90.38 99 THR A O 1
ATOM 766 N N . GLU A 1 100 ? -30.733 -3.519 11.089 1.00 90.44 100 GLU A N 1
ATOM 767 C CA . GLU A 1 100 ? -31.893 -2.664 11.376 1.00 90.44 100 GLU A CA 1
ATOM 768 C C . GLU A 1 100 ? -32.828 -3.295 12.408 1.00 90.44 100 GLU A C 1
ATOM 770 O O . GLU A 1 100 ? -33.215 -2.634 13.370 1.00 90.44 100 GLU A O 1
ATOM 775 N N . VAL A 1 101 ? -33.132 -4.585 12.255 1.00 92.00 101 VAL A N 1
ATOM 776 C CA . VAL A 1 101 ? -33.980 -5.335 13.191 1.00 92.00 101 VAL A CA 1
ATOM 777 C C . VAL A 1 101 ? -33.350 -5.402 14.589 1.00 92.00 101 VAL A C 1
ATOM 779 O O . VAL A 1 101 ? -34.032 -5.169 15.586 1.00 92.00 101 VAL A O 1
ATOM 782 N N . LEU A 1 102 ? -32.041 -5.660 14.677 1.00 90.56 102 LEU A N 1
ATOM 783 C CA . LEU A 1 102 ? -31.312 -5.668 15.952 1.00 90.56 102 LEU A CA 1
ATOM 784 C C . LEU A 1 102 ? -31.290 -4.279 16.605 1.00 90.56 102 LEU A C 1
ATOM 786 O O . LEU A 1 102 ? -31.465 -4.155 17.816 1.00 90.56 102 LEU A O 1
ATOM 790 N N . ARG A 1 103 ? -31.142 -3.220 15.802 1.00 89.06 103 ARG A N 1
ATOM 791 C CA . ARG A 1 103 ? -31.189 -1.835 16.284 1.00 89.06 103 ARG A CA 1
ATOM 792 C C . ARG A 1 103 ? -32.567 -1.428 16.771 1.00 89.06 103 ARG A C 1
ATOM 794 O O . ARG A 1 103 ? -32.661 -0.758 17.792 1.00 89.06 103 ARG A O 1
ATOM 801 N N . PHE A 1 104 ? -33.614 -1.844 16.072 1.00 90.00 104 PHE A N 1
ATOM 802 C CA . PHE A 1 104 ? -34.990 -1.624 16.496 1.00 90.00 104 PHE A CA 1
ATOM 803 C C . PHE A 1 104 ? -35.243 -2.240 17.880 1.00 90.00 104 PHE A C 1
ATOM 805 O O . PHE A 1 104 ? -35.689 -1.535 18.783 1.00 90.00 104 PHE A O 1
ATOM 812 N N . ALA A 1 1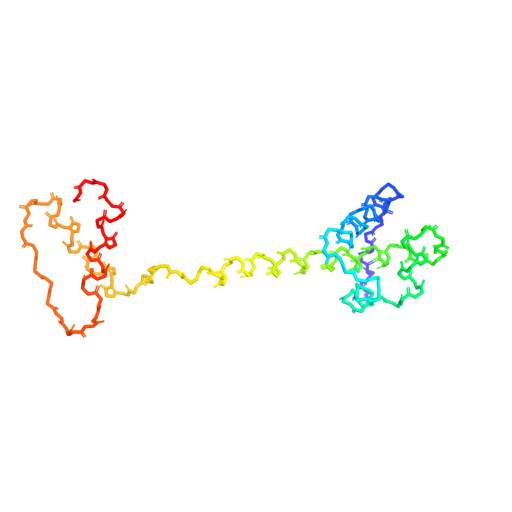05 ? -34.859 -3.508 18.071 1.00 89.44 105 ALA A N 1
ATOM 813 C CA . ALA A 1 105 ? -34.972 -4.204 19.355 1.00 89.44 105 ALA A CA 1
ATOM 814 C C . ALA A 1 105 ? -34.198 -3.502 20.484 1.00 89.44 105 ALA A C 1
ATOM 816 O O . ALA A 1 105 ? -34.709 -3.368 21.593 1.00 89.44 105 ALA A O 1
ATOM 817 N N . GLN A 1 106 ? -32.989 -3.003 20.192 1.00 86.75 106 GLN A N 1
ATOM 818 C CA . GLN A 1 106 ? -32.172 -2.278 21.170 1.00 86.75 106 GLN A CA 1
ATOM 819 C C . GLN A 1 106 ? -32.792 -0.929 21.580 1.00 86.75 106 GLN A C 1
ATOM 821 O O . GLN A 1 106 ? -32.686 -0.534 22.738 1.00 86.75 106 GLN A O 1
ATOM 826 N N . VAL A 1 107 ? -33.406 -0.202 20.639 1.00 89.06 107 VAL A N 1
ATOM 827 C CA . VAL A 1 107 ? -33.957 1.145 20.878 1.00 89.06 107 VAL A CA 1
ATOM 828 C C . VAL A 1 107 ? -35.315 1.108 21.578 1.00 89.06 107 VAL A C 1
ATOM 830 O O . VAL A 1 107 ? -35.597 2.003 22.373 1.00 89.06 107 VAL A O 1
ATOM 833 N N . LEU A 1 108 ? -36.157 0.113 21.286 1.00 86.50 108 LEU A N 1
ATOM 834 C CA . LEU A 1 108 ? -37.540 0.024 21.783 1.00 86.50 108 LEU A CA 1
ATOM 835 C C . LEU A 1 108 ? -37.750 -1.036 22.883 1.00 86.50 108 LEU A C 1
ATOM 837 O O . LEU A 1 108 ? -38.884 -1.446 23.112 1.00 86.50 108 LEU A O 1
ATOM 841 N N . PRO A 1 109 ? -36.689 -1.391 23.628 1.00 77.88 109 PRO A N 1
ATOM 842 C CA . PRO A 1 109 ? -36.577 -2.607 24.448 1.00 77.88 109 PRO A CA 1
ATOM 843 C C . PRO A 1 109 ? -37.556 -3.749 24.111 1.00 77.88 109 PRO A C 1
ATOM 845 O O . PRO A 1 109 ? -38.283 -4.227 24.980 1.00 77.88 109 PRO A O 1
ATOM 848 N N . ASP A 1 110 ? -37.576 -4.182 22.848 1.00 85.06 110 ASP A N 1
ATOM 849 C CA . ASP A 1 110 ? -38.520 -5.185 22.332 1.00 85.06 110 ASP A CA 1
ATOM 850 C C . ASP A 1 110 ? -37.783 -6.436 21.822 1.00 85.06 110 ASP A C 1
ATOM 852 O O . ASP A 1 110 ? -36.577 -6.415 21.563 1.00 85.06 110 ASP A O 1
ATOM 856 N N . ILE A 1 111 ? -38.499 -7.550 21.671 1.00 88.12 111 ILE 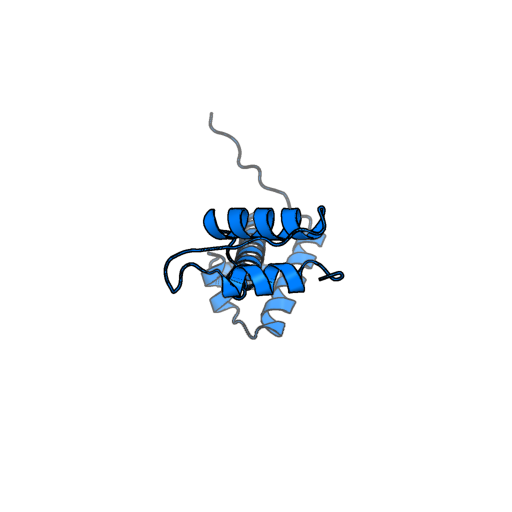A N 1
ATOM 857 C CA . ILE A 1 111 ? -37.952 -8.815 21.177 1.00 88.12 111 ILE A CA 1
ATOM 858 C C . ILE A 1 111 ? -38.150 -8.899 19.663 1.00 88.12 111 ILE A C 1
ATOM 860 O O . ILE A 1 111 ? -39.270 -9.019 19.171 1.00 88.12 111 ILE A O 1
ATOM 864 N N . ALA A 1 112 ? -37.049 -8.934 18.912 1.00 88.69 112 ALA A N 1
ATOM 865 C CA . ALA A 1 112 ? -37.085 -9.155 17.471 1.00 88.69 112 ALA A CA 1
ATOM 866 C C . ALA A 1 112 ? -36.722 -10.594 17.074 1.00 88.69 112 ALA A C 1
ATOM 868 O O . ALA A 1 112 ? -35.794 -11.197 17.616 1.00 88.69 112 ALA A O 1
ATOM 869 N N . VAL A 1 113 ? -37.417 -11.131 16.064 1.00 90.94 113 VAL A N 1
ATOM 870 C CA . VAL A 1 113 ? -37.199 -12.488 15.537 1.00 90.94 113 VAL A CA 1
ATOM 871 C C . VAL A 1 113 ? -36.762 -12.420 14.075 1.00 90.94 113 VAL A C 1
ATOM 873 O O . VAL A 1 113 ? -37.492 -11.934 13.216 1.00 90.94 113 VAL A O 1
ATOM 876 N N . ILE A 1 114 ? -35.573 -12.953 13.776 1.00 90.44 114 ILE A N 1
ATOM 877 C CA . ILE A 1 114 ? -35.023 -13.026 12.415 1.00 90.44 114 ILE A CA 1
ATOM 878 C C . ILE A 1 114 ? -35.117 -14.468 11.902 1.00 90.44 114 ILE A C 1
ATOM 880 O O . ILE A 1 114 ? -34.382 -15.350 12.354 1.00 90.44 114 ILE A O 1
ATOM 884 N N . VAL A 1 115 ? -35.976 -14.706 10.907 1.00 90.50 115 VAL A N 1
ATOM 885 C CA . VAL A 1 115 ? -36.155 -16.018 10.259 1.00 90.50 115 VAL A CA 1
ATOM 886 C C . VAL A 1 115 ? -35.606 -15.984 8.834 1.00 90.50 115 VAL A C 1
ATOM 888 O O . VAL A 1 115 ? -35.820 -15.037 8.086 1.00 90.50 115 VAL A O 1
ATOM 891 N N . GLY A 1 116 ? -34.886 -17.032 8.438 1.00 87.19 116 GLY A N 1
ATOM 892 C CA . GLY A 1 116 ? -34.374 -17.178 7.077 1.00 87.19 116 GLY A CA 1
ATOM 893 C C . GLY A 1 116 ? -33.652 -18.505 6.880 1.00 87.19 116 GLY A C 1
ATOM 894 O O . GLY A 1 116 ? -33.360 -19.200 7.858 1.00 87.19 116 GLY A O 1
ATOM 895 N N . ALA A 1 117 ? -33.313 -18.839 5.636 1.00 88.88 117 ALA A N 1
ATOM 896 C CA . ALA A 1 117 ? -32.604 -20.073 5.296 1.00 88.88 117 ALA A CA 1
ATOM 897 C C . ALA A 1 117 ? -31.258 -20.220 6.041 1.00 88.88 117 ALA A C 1
ATOM 899 O O . ALA A 1 117 ? -30.642 -19.237 6.483 1.00 88.88 117 ALA A O 1
ATOM 900 N N . ALA A 1 118 ? -30.797 -21.460 6.218 1.00 87.19 118 ALA A N 1
ATOM 901 C CA . ALA A 1 118 ? -29.469 -21.734 6.766 1.00 87.19 118 ALA A CA 1
ATOM 902 C C . ALA A 1 118 ? -28.380 -21.104 5.874 1.00 87.19 118 ALA A C 1
ATOM 904 O O . ALA A 1 118 ? -28.530 -21.036 4.659 1.00 87.19 118 ALA A O 1
ATOM 905 N N . GLY A 1 119 ? -27.306 -20.590 6.478 1.00 84.50 119 GLY A N 1
ATOM 906 C CA . GLY A 1 119 ? -26.189 -19.986 5.736 1.00 84.50 119 GLY A CA 1
ATOM 907 C C . GLY A 1 119 ? -26.390 -18.542 5.252 1.00 84.50 119 GLY A C 1
ATOM 908 O O . GLY A 1 119 ? -25.429 -17.930 4.808 1.00 84.50 119 GLY A O 1
ATOM 909 N N . ILE A 1 120 ? -27.573 -17.936 5.415 1.00 88.75 120 ILE A N 1
ATOM 910 C CA . ILE A 1 120 ? -27.851 -16.561 4.939 1.00 88.75 120 ILE A CA 1
ATOM 911 C C . ILE A 1 120 ? -27.182 -15.437 5.768 1.00 88.75 120 ILE A C 1
ATOM 913 O O . ILE A 1 120 ? -27.429 -14.256 5.548 1.00 88.75 120 ILE A O 1
ATOM 917 N N . GLY A 1 121 ? -26.358 -15.788 6.760 1.00 87.19 121 GLY A N 1
ATOM 918 C CA . GLY A 1 121 ? -25.582 -14.816 7.538 1.00 87.19 121 GLY A CA 1
ATOM 919 C C . GLY A 1 121 ? -26.232 -14.288 8.822 1.00 87.19 121 GLY A C 1
ATOM 920 O O . GLY A 1 121 ? -25.698 -13.346 9.395 1.00 87.19 121 GLY A O 1
ATOM 921 N N . LYS A 1 122 ? -27.320 -14.898 9.329 1.00 92.31 1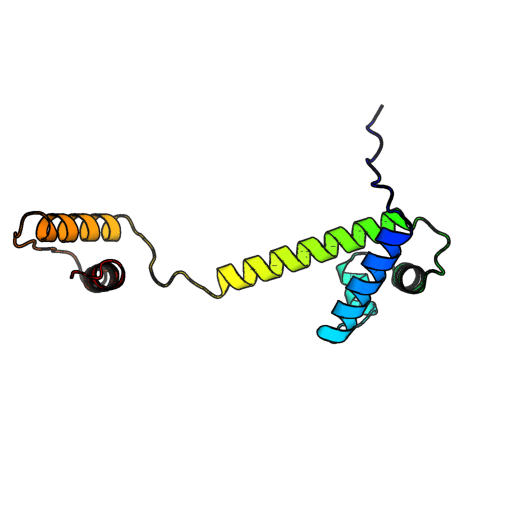22 LYS A N 1
ATOM 922 C CA . LYS A 1 122 ? -27.985 -14.495 10.596 1.00 92.31 122 LYS A CA 1
ATOM 923 C C . LYS A 1 122 ? -26.998 -14.379 11.767 1.00 92.31 122 LYS A C 1
ATOM 925 O O . LYS A 1 122 ? -26.862 -13.326 12.380 1.00 92.31 122 LYS A O 1
ATOM 930 N N . THR A 1 123 ? -26.261 -15.459 12.035 1.00 87.88 123 THR A N 1
ATOM 931 C CA . THR A 1 123 ? -25.278 -15.517 13.128 1.00 87.88 123 THR A CA 1
ATOM 932 C C . THR A 1 123 ? -24.114 -14.554 12.900 1.00 87.88 123 THR A C 1
ATOM 934 O O . THR A 1 123 ? -23.624 -13.946 13.847 1.00 87.88 123 THR A O 1
ATOM 937 N N . THR A 1 124 ? -23.675 -14.395 11.649 1.00 88.50 124 THR A N 1
ATOM 938 C CA . THR A 1 124 ? -22.575 -13.493 11.285 1.00 88.50 124 THR A CA 1
ATOM 939 C C . THR A 1 124 ? -22.959 -12.031 11.507 1.00 88.50 124 THR A C 1
ATOM 941 O O . THR A 1 124 ? -22.179 -11.288 12.092 1.00 88.50 124 THR A O 1
ATOM 944 N N . ALA A 1 125 ? -24.173 -11.632 11.116 1.00 89.06 125 ALA A N 1
ATOM 945 C CA . ALA A 1 125 ? -24.688 -10.283 11.334 1.00 89.06 125 ALA A CA 1
ATOM 946 C C . ALA A 1 125 ? -24.884 -9.972 12.826 1.00 89.06 125 ALA A C 1
ATOM 948 O O . ALA A 1 125 ? -24.483 -8.906 13.275 1.00 89.06 125 ALA A O 1
ATOM 949 N N . ALA A 1 126 ? -25.404 -10.916 13.619 1.00 88.75 126 ALA A N 1
ATOM 950 C CA . ALA A 1 126 ? -25.552 -10.728 15.066 1.00 88.75 126 ALA A CA 1
ATOM 951 C C . ALA A 1 126 ? -24.200 -10.533 15.782 1.00 88.75 126 ALA A C 1
ATOM 953 O O . ALA A 1 126 ? -24.063 -9.650 16.625 1.00 88.75 126 ALA A O 1
ATOM 954 N N . ARG A 1 127 ? -23.174 -11.317 15.417 1.00 89.81 127 ARG A N 1
ATOM 955 C CA . ARG A 1 127 ? -21.811 -11.140 15.952 1.00 89.81 127 ARG A CA 1
ATOM 956 C C . ARG A 1 127 ? -21.219 -9.797 15.543 1.00 89.81 127 ARG A C 1
ATOM 958 O O . ARG A 1 127 ? -20.690 -9.093 16.392 1.00 89.81 127 ARG A O 1
ATOM 965 N N . ARG A 1 128 ? -21.370 -9.425 14.267 1.00 88.06 128 ARG A N 1
ATOM 966 C CA . ARG A 1 128 ? -20.932 -8.122 13.760 1.00 88.06 128 ARG A CA 1
ATOM 967 C C . ARG A 1 128 ? -21.578 -6.978 14.536 1.00 88.06 128 ARG A C 1
ATOM 969 O O . ARG A 1 128 ? -20.867 -6.065 14.928 1.00 88.06 128 ARG A O 1
ATOM 976 N N . TYR A 1 129 ? -22.885 -7.062 14.779 1.00 89.38 129 TYR A N 1
ATOM 977 C CA . TYR A 1 129 ? -23.645 -6.058 15.517 1.00 89.38 129 TYR A CA 1
ATOM 978 C C . TYR A 1 129 ? -23.116 -5.852 16.941 1.00 89.38 129 TYR A C 1
ATOM 980 O O . TYR A 1 129 ? -22.891 -4.718 17.351 1.00 89.38 129 TYR A O 1
ATOM 988 N N . ARG A 1 130 ? -22.844 -6.946 17.666 1.00 89.06 130 ARG A N 1
ATOM 989 C CA . ARG A 1 130 ? -22.190 -6.907 18.984 1.00 89.06 130 ARG A CA 1
ATOM 990 C C . ARG A 1 130 ? -20.803 -6.265 18.906 1.00 89.06 130 ARG A C 1
ATOM 992 O O . ARG A 1 130 ? -20.473 -5.401 19.704 1.00 89.06 130 ARG A O 1
ATOM 999 N N . ASP A 1 131 ? -19.987 -6.669 17.935 1.00 87.44 131 ASP A N 1
ATOM 1000 C CA . ASP A 1 131 ? -18.607 -6.186 17.826 1.00 87.44 131 ASP A CA 1
ATOM 1001 C C . ASP A 1 131 ? -18.534 -4.687 17.457 1.00 87.44 131 ASP A C 1
ATOM 1003 O O . ASP A 1 131 ? -17.549 -4.022 17.777 1.00 87.44 131 ASP A O 1
ATOM 1007 N N . THR A 1 132 ? -19.562 -4.134 16.797 1.00 86.25 132 THR A N 1
ATOM 1008 C CA . THR A 1 132 ? -19.642 -2.702 16.451 1.00 86.25 132 THR A CA 1
ATOM 1009 C C . THR A 1 132 ? -20.363 -1.845 17.490 1.00 86.25 132 THR A C 1
ATOM 1011 O O . THR A 1 132 ? -20.211 -0.623 17.462 1.00 86.25 132 THR A O 1
ATOM 1014 N N . ASN A 1 133 ? -21.132 -2.452 18.398 1.00 85.75 133 ASN A N 1
ATOM 1015 C CA . ASN A 1 133 ? -21.942 -1.749 19.388 1.00 85.75 133 ASN A CA 1
ATOM 1016 C C . ASN A 1 133 ? -21.530 -2.201 20.802 1.00 85.75 133 ASN A C 1
ATOM 1018 O O . ASN A 1 133 ? -22.013 -3.229 21.264 1.00 85.75 133 ASN A O 1
ATOM 1022 N N . PRO A 1 134 ? -20.710 -1.420 21.535 1.00 74.94 134 PRO A N 1
ATOM 1023 C CA . PRO A 1 134 ? -20.188 -1.805 22.857 1.00 74.94 134 PRO A CA 1
ATOM 1024 C C . PRO A 1 134 ? -21.249 -2.055 23.941 1.00 74.94 134 PRO A C 1
ATOM 1026 O O . PRO A 1 134 ? -20.937 -2.616 24.985 1.00 74.94 134 PRO A O 1
ATOM 1029 N N . ASN A 1 135 ? -22.483 -1.601 23.707 1.00 72.94 135 ASN A N 1
ATOM 1030 C CA . ASN A 1 135 ? -23.591 -1.622 24.663 1.00 72.94 135 ASN A CA 1
ATOM 1031 C C . ASN A 1 135 ? -24.608 -2.743 24.354 1.00 72.94 135 ASN A C 1
ATOM 1033 O O . ASN A 1 135 ? -25.809 -2.538 24.549 1.00 72.94 135 ASN A O 1
ATOM 1037 N N . VAL A 1 136 ? -24.149 -3.871 23.796 1.00 70.31 136 VAL A N 1
ATOM 1038 C CA . VAL A 1 136 ? -24.950 -5.047 23.396 1.00 70.31 136 VAL A CA 1
ATOM 1039 C C . VAL A 1 136 ? -24.312 -6.327 23.918 1.00 70.31 136 VAL A C 1
ATOM 1041 O O . VAL A 1 136 ? -23.070 -6.446 23.822 1.00 70.31 136 VAL A O 1
#

Radius of gyration: 27.04 Å; chains: 1; bounding box: 66×44×59 Å

Secondary structure (DSSP, 8-state):
--------PPPHHHHHHHHHHHHHHHHHH---HHHHHHHHT--HHHHHHHHTT---S-HHHHHHHHHHHHHHHHHHHHHHHHHHS--SS---HHHHHHHHHHHHHHHTT--------TTSSHHHHHHHHHHH-TT-

Foldseek 3Di:
DDDDDPQPDQDPVNLLVLLVVVVVCCVVVVPDLVVLCVLLVHDSVQSVCSSVVNHPDDNSVVSVSSVVSVVVVVVVVVVCVVVVCPDPDDDDPVLVVLLVQVVVCVVVVHDGDDDDDPPPCNVVSVVVNCVVDVVD

Sequence (136 aa):
MNTTTDQKAFTDEEQADLRAKVNAILTAEGMTRTDLAKESGIAYGTFTGWLGGTYAGNNDMVAGKIVMWLESRKEKRQAAVRVRRAPDFVETKTAGHFTEVLRFAQVLPDIAVIVGAAGIGKTTAARRYRDTNPNV

=== Feature glossary ===
Feature key, reading from the visual/contextual features back to the raw sequence:

Rendered structure images. Six rendered views show the 3D structure from the faces of a cube — i.e. along ±x, ±y, ±z. Rendering representation is drawn randomly per protein from cartoon (secondary-structure ribbons), sticks (backbone bonds), or molecular surface; coloring is either N→C rainbow (blue at the N-terminus through red at the C-terminus) or one color per chain.

Contact-map, Ramachandran, and PAE plots. The contact map is a binary N×N matrix image: pixel (i, j) is dark where Cα_i and Cα_j are within 8 Å and |i−j|>4. Because the |i−j|>4 filter removes local helical contacts, off-diagonal stripes parallel to the main diagonal indicate parallel β-sheets; stripes perpendicular to it indicate antiparallel β-sheets. The Ramachandran plot scatters every residue's (φ, ψ) pair against the sterically allowed regions. The PAE heatmap renders the predicted-aligned-error matrix.

InterPro / GO / CATH / organism. Database cross-references. InterPro integrates a dozen domain/family signature databases into unified entries with residue-range hits. GO terms attach function/process/location labels with evidence codes. CATH codes position the fold in a four-level structural taxonomy. Organism is the NCBI-taxonomy species name.

Nearest PDB structures. The Foldseek neighbor list gives the closest experimentally determined structures in the PDB, ranked by structural alignment. TM-score near 1 means near-identical fold; near 0.3 means only rough topology match. This is how one finds what a novel AlphaFold prediction most resembles in the solved-structure universe.

Predicted aligned error. PAE(i, j) answers: if I align the predicted and true structures on residue i, how far off (in Å) do I expect residue j to be? A block-diagonal PAE matrix with low values on the blocks and high values off-diagonal is the signature of a multi-domain protein with confidently predicted domains but uncertain inter-domain orientation.

Solvent-accessible surface area. Accessible surface area quantifies burial. A residue with SASA near zero is packed into the hydrophobic core; one with SASA >100 Å² sits on the surface. Computed here via the Shrake–Rupley numerical algorithm with a 1.4 Å probe.

B-factor. B-factor (Debye–Waller factor) reflects atomic displacement in the crystal lattice. It is an experimental observable (units Å²), not a prediction; low values mean the atom is pinned down, high values mean it moves or is heterogeneous across the crystal.

pLDDT. For AlphaFold models, the B-factor field carries pLDDT — the model's own estimate of local accuracy on a 0–100 scale. Regions with pLDDT<50 should be treated as essentially unmodeled; they often correspond to intrinsically disordered segments.

Backbone torsions (φ/ψ). φ (phi) and ψ (psi) are the two rotatable backbone dihedrals per residue: φ is the C(i-1)–N–Cα–C torsion, ψ is the N–Cα–C–N(i+1) torsion, both in degrees on (−180°, 180°]. α-helical residues cluster near (−60°, −45°); β-strand residues near (−120°, +130°). A Ramachandran plot is simply a scatter of (φ, ψ) for every residue.

Radius of gyration, Cα contacts, bounding box. Radius of gyration (Rg) is the root-mean-square distance of Cα atoms from their centroid — a single number for overall size and compactness. A globular domain of N residues has Rg ≈ 2.2·N^0.38 Å; an extended or disordered chain has a much larger Rg. The Cα contact count is the number of residue pairs whose Cα atoms are within 8 Å and are more than four positions apart in sequence — a standard proxy for tertiary packing density. The bounding box is the smallest axis-aligned box enclosing all Cα atoms.

Secondary structure (3-state, P-SEA). Three-state secondary structure (P-SEA) collapses the eight DSSP classes into helix (a), strand (b), and coil (c). P-SEA assigns these from Cα geometry alone — distances and angles — without requiring backbone oxygens, so it works on any Cα trace.

Secondary structure (8-state, DSSP). DSSP 8-state secondary structure assigns each residue one of H (α-helix), G (3₁₀-helix), I (π-helix), E (extended β-strand), B (isolated β-bridge), T (hydrogen-bonded turn), S (bend), or '-' (coil). The assignment is computed from backbone hydrogen-bond geometry via the Kabsch–Sander algorithm.

Foldseek 3Di. A 3Di character summarizes, for each residue, the relative orientation of the Cα frame of its nearest spatial neighbor. Because it encodes fold topology rather than chemistry, 3Di alignments detect remote structural similarity that sequence alignment misses.

mmCIF coordinates. The mmCIF block holds the 3D Cartesian coordinates of each backbone atom (N, Cα, C, O) in ångströms. mmCIF is the PDB's canonical archive format — a tagged-loop text representation of the atomic model.

Sequence. Sequence gives the chain of amino acids in standard one-letter code (A=alanine, C=cysteine, …, Y=tyrosine), read N→C. It is the only feature that is directly encoded by the gene; all structural features are derived from the folded form of this sequence.